Protein 2X6P (pdb70)

Sequence (87 aa):
EWEALEKKLAALESKLQACEKKLEALEHGEWEALEKKLAALESKLQACEKKLEALEHGEWEALEKKLAALESKLQACEKKLEALEHG

Radius of gyration: 14.01 Å; Cα contacts (8 Å, |Δi|>4): 30; chains: 3; bounding box: 40×33×25 Å

B-factor: mean 44.3, std 9.57, range [26.26, 80.71]

Secondary structure (DSSP, 8-state):
-HHHHHHHHHHHHHHHHHHHHHHHHHH--/-HHHHHHHHHHHHHHHHHHHHHHHHHHT-/-HHHHHHHHHHHHHHHHHHHHHHHHHHH-

Structure (mmCIF, N/CA/C/O backbone):
data_2X6P
#
_entry.id   2X6P
#
_cell.length_a   38.089
_cell.length_b   38.089
_cell.length_c   178.798
_cell.angle_alpha   90.00
_cell.angle_beta   90.00
_cell.angle_gamma   120.00
#
_symmetry.space_group_name_H-M   'P 61'
#
loop_
_entity.id
_entity.type
_entity.pdbx_description
1 polymer 'COIL SER L19C'
2 non-polymer 'ZINC ION'
3 water water
#
loop_
_atom_site.group_PDB
_atom_site.id
_atom_site.type_symbol
_atom_site.label_atom_id
_atom_site.label_alt_id
_atom_site.label_comp_id
_atom_site.label_asym_id
_atom_site.label_entity_id
_atom_site.label_seq_id
_atom_site.pdbx_PDB_ins_code
_atom_site.Cartn_x
_atom_site.Cartn_y
_atom_site.Cartn_z
_atom_site.occupancy
_atom_site.B_iso_or_equiv
_atom_site.auth_seq_id
_atom_site.auth_comp_id
_atom_site.auth_asym_id
_atom_site.auth_atom_id
_atom_site.pdbx_PDB_model_num
ATOM 4 N N . GLU A 1 2 ? 25.364 9.845 0.785 1.00 42.05 1 GLU A N 1
ATOM 5 C CA . GLU A 1 2 ? 24.639 9.695 -0.474 1.00 42.50 1 GLU A CA 1
ATOM 6 C C . GLU A 1 2 ? 23.550 8.676 -0.374 1.00 39.88 1 GLU A C 1
ATOM 7 O O . GLU A 1 2 ? 22.458 8.918 -0.861 1.00 39.54 1 GLU A O 1
ATOM 13 N N . TRP A 1 3 ? 23.836 7.528 0.210 1.00 38.42 2 TRP A N 1
ATOM 14 C CA . TRP A 1 3 ? 22.755 6.610 0.468 1.00 37.31 2 TRP A CA 1
ATOM 15 C C . TRP A 1 3 ? 21.559 7.248 1.163 1.00 35.59 2 TRP A C 1
ATOM 16 O O . TRP A 1 3 ? 20.471 7.144 0.651 1.00 34.46 2 TRP A O 1
ATOM 27 N N . GLU A 1 4 ? 21.769 7.913 2.297 1.00 33.62 3 GLU A N 1
ATOM 28 C CA . GLU A 1 4 ? 20.716 8.598 3.028 1.00 33.47 3 GLU A CA 1
ATOM 29 C C . GLU A 1 4 ? 20.094 9.839 2.385 1.00 34.05 3 GLU A C 1
ATOM 30 O O . GLU A 1 4 ? 18.925 10.132 2.66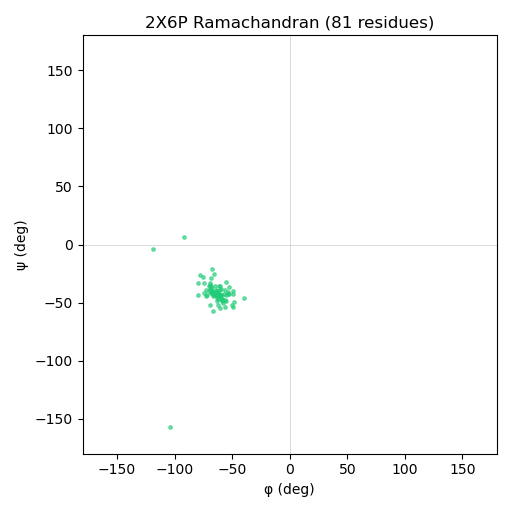9 1.00 34.62 3 GLU A O 1
ATOM 36 N N . ALA A 1 5 ? 20.854 10.569 1.556 1.00 34.10 4 ALA A N 1
ATOM 37 C CA . ALA A 1 5 ? 20.266 11.631 0.762 1.00 34.86 4 ALA A CA 1
ATOM 38 C C . ALA A 1 5 ? 19.299 11.035 -0.266 1.00 34.49 4 ALA A C 1
ATOM 39 O O . ALA A 1 5 ? 18.203 11.576 -0.444 1.00 36.75 4 ALA A O 1
ATOM 41 N N . LEU A 1 6 ? 19.660 9.913 -0.899 1.00 34.73 5 LEU A N 1
ATOM 42 C CA . LEU A 1 6 ? 18.770 9.195 -1.829 1.00 34.88 5 LEU A CA 1
ATOM 43 C C . LEU A 1 6 ? 17.517 8.746 -1.123 1.00 34.40 5 LEU A C 1
ATOM 44 O O . LEU A 1 6 ? 16.409 8.840 -1.666 1.00 35.50 5 LEU A O 1
ATOM 49 N N . GLU A 1 7 ? 17.678 8.224 0.081 1.00 30.87 6 GLU A N 1
ATOM 50 C CA . GLU A 1 7 ? 16.552 7.745 0.807 1.00 31.38 6 GLU A CA 1
ATOM 51 C C . GLU A 1 7 ? 15.594 8.897 1.151 1.00 32.00 6 GLU A C 1
ATOM 52 O O . GLU A 1 7 ? 14.374 8.693 1.172 1.00 32.85 6 GLU A O 1
ATOM 58 N N . LYS A 1 8 ? 16.123 10.086 1.448 1.00 31.25 7 LYS A N 1
ATOM 59 C CA . LYS A 1 8 ? 15.261 11.242 1.824 1.00 35.59 7 LYS A CA 1
ATOM 60 C C . LYS A 1 8 ? 14.553 11.857 0.613 1.00 36.74 7 LYS A C 1
ATOM 61 O O . LYS A 1 8 ? 13.529 12.480 0.721 1.00 38.05 7 LYS A O 1
ATOM 67 N N . LYS A 1 9 ? 15.169 11.721 -0.534 1.00 31.80 8 LYS A N 1
ATOM 68 C CA . LYS A 1 9 ? 14.593 12.168 -1.813 1.00 33.56 8 LYS A CA 1
ATOM 69 C C . LYS A 1 9 ? 13.448 11.284 -2.192 1.00 33.48 8 LYS A C 1
ATOM 70 O O . LYS A 1 9 ? 12.376 11.735 -2.690 1.00 34.01 8 LYS A O 1
ATOM 76 N N . LEU A 1 10 ? 13.652 10.012 -1.936 1.00 32.91 9 LEU A N 1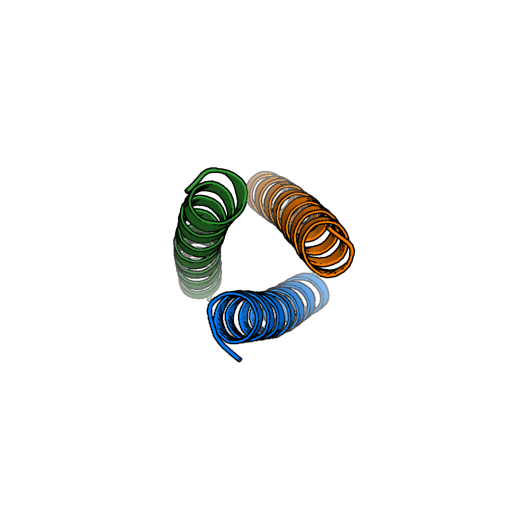
ATOM 77 C CA . LEU A 1 10 ? 12.611 9.100 -2.190 1.00 35.40 9 LEU A CA 1
ATOM 78 C C . LEU A 1 10 ? 11.461 9.382 -1.249 1.00 36.18 9 LEU A C 1
ATOM 79 O O . LEU A 1 10 ? 10.325 9.357 -1.678 1.00 38.02 9 LEU A O 1
ATOM 84 N N . ALA A 1 11 ? 11.683 9.659 0.037 1.00 35.70 10 ALA A N 1
ATOM 85 C CA . ALA A 1 11 ? 10.555 10.040 0.912 1.00 35.40 10 ALA A CA 1
ATOM 86 C C . ALA A 1 11 ? 9.804 11.319 0.485 1.00 35.30 10 ALA A C 1
ATOM 87 O O . ALA A 1 11 ? 8.591 11.385 0.604 1.00 36.32 10 ALA A O 1
ATOM 89 N N . ALA A 1 12 ? 10.533 12.366 0.137 1.00 36.07 11 ALA A N 1
ATOM 90 C CA . ALA A 1 12 ? 9.909 13.589 -0.370 1.00 38.00 11 ALA A CA 1
ATOM 91 C C . ALA A 1 12 ? 9.139 13.304 -1.708 1.00 37.86 11 ALA A C 1
ATOM 92 O O . ALA A 1 12 ? 8.034 13.740 -1.837 1.00 39.46 11 ALA A O 1
ATOM 94 N N . LEU A 1 13 ? 9.705 12.551 -2.657 1.00 37.57 12 LEU A N 1
ATOM 95 C CA . LEU A 1 13 ? 8.984 12.198 -3.858 1.00 37.31 12 LEU A CA 1
ATOM 96 C C . LEU A 1 13 ? 7.670 11.561 -3.473 1.00 38.00 12 LEU A C 1
ATOM 97 O O . LEU A 1 13 ? 6.636 11.874 -4.044 1.00 36.18 12 LEU A O 1
ATOM 102 N N . GLU A 1 14 ? 7.682 10.678 -2.481 1.00 37.56 13 GLU A N 1
ATOM 103 C CA . GLU A 1 14 ? 6.454 9.975 -2.076 1.00 39.82 13 GLU A CA 1
ATOM 104 C C . GLU A 1 14 ? 5.393 10.936 -1.522 1.00 39.10 13 GLU A C 1
ATOM 105 O O . GLU A 1 14 ? 4.201 10.826 -1.816 1.00 38.12 13 GLU A O 1
ATOM 111 N N . SER A 1 15 ? 5.857 11.911 -0.765 1.00 39.41 14 SER A N 1
ATOM 112 C CA . SER A 1 15 ? 5.000 12.911 -0.171 1.00 40.45 14 SER A CA 1
ATOM 113 C C . SER A 1 15 ? 4.467 13.935 -1.211 1.00 40.34 14 SER A C 1
ATOM 114 O O . SER A 1 15 ? 3.297 14.288 -1.172 1.00 41.19 14 SER A O 1
ATOM 117 N N . LYS A 1 16 ? 5.337 14.412 -2.086 1.00 39.31 15 LYS A N 1
ATOM 118 C CA . LYS A 1 16 ? 4.968 15.222 -3.242 1.00 40.38 15 LYS A CA 1
ATOM 119 C C . LYS A 1 16 ? 3.917 14.522 -4.127 1.00 40.63 15 LYS A C 1
ATOM 120 O O . LYS A 1 16 ? 2.878 15.108 -4.495 1.00 40.97 15 LYS A O 1
ATOM 126 N N . LEU A 1 17 ? 4.165 13.263 -4.450 1.00 38.59 16 LEU A N 1
ATOM 127 C CA . LEU A 1 17 ? 3.261 12.514 -5.294 1.00 38.45 16 LEU A CA 1
ATOM 128 C C . LEU A 1 17 ? 1.920 12.368 -4.604 1.00 39.52 16 LEU A C 1
ATOM 129 O O . LEU A 1 17 ? 0.861 12.491 -5.261 1.00 39.89 16 LEU A O 1
ATOM 134 N N . GLN A 1 18 ? 1.910 12.126 -3.298 1.00 39.66 17 GLN A N 1
ATOM 135 C CA . GLN A 1 18 ? 0.629 12.105 -2.584 1.00 41.56 17 GLN A CA 1
ATOM 136 C C . GLN A 1 18 ? -0.092 13.430 -2.627 1.00 40.50 17 GLN A C 1
ATOM 137 O O . GLN A 1 18 ? -1.301 13.395 -2.770 1.00 42.30 17 GLN A O 1
ATOM 143 N N . ALA A 1 19 ? 0.627 14.546 -2.479 1.00 38.89 18 ALA A N 1
ATOM 144 C CA . ALA A 1 19 ? 0.104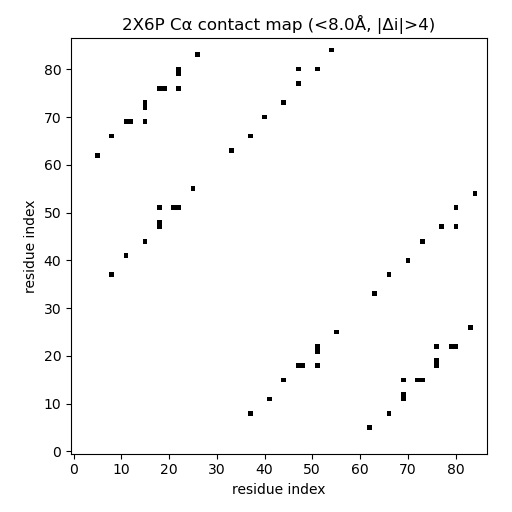 15.927 -2.639 1.00 40.82 18 ALA A CA 1
ATOM 145 C C . ALA A 1 19 ? -0.496 16.204 -4.040 1.00 42.71 18 ALA A C 1
ATOM 146 O O . ALA A 1 19 ? -1.573 16.794 -4.100 1.00 44.83 18 ALA A O 1
ATOM 148 N N . CYS A 1 20 ? 0.194 15.826 -5.133 1.00 43.55 19 CYS A N 1
ATOM 149 C CA . CYS A 1 20 ? -0.394 15.700 -6.494 1.00 45.51 19 CYS A CA 1
ATOM 150 C C . CYS A 1 20 ? -1.648 14.905 -6.613 1.00 43.76 19 CYS A C 1
ATOM 151 O O . CYS A 1 20 ? -2.614 15.380 -7.229 1.00 42.33 19 CYS A O 1
ATOM 154 N N . GLU A 1 21 ? -1.614 13.675 -6.084 1.00 44.25 20 GLU A N 1
ATOM 155 C CA . GLU A 1 21 ? -2.772 12.792 -6.056 1.00 46.57 20 GLU A CA 1
ATOM 156 C C . GLU A 1 21 ? -3.966 13.501 -5.435 1.00 47.38 20 GLU A C 1
ATOM 157 O O . GLU A 1 21 ? -5.095 13.309 -5.917 1.00 47.95 20 GLU A O 1
ATOM 163 N N . LYS A 1 22 ? -3.713 14.338 -4.422 1.00 47.67 21 LYS A N 1
ATOM 164 C CA . LYS A 1 22 ? -4.810 15.049 -3.699 1.00 48.81 21 LYS A CA 1
ATOM 165 C C . LYS A 1 22 ? -5.346 16.275 -4.434 1.00 46.90 21 LYS A C 1
ATOM 166 O O . LYS A 1 22 ? -6.506 16.477 -4.391 1.00 47.24 21 LYS A O 1
ATOM 172 N N . LYS A 1 23 ? -4.481 17.105 -5.004 1.00 46.58 22 LYS A N 1
ATOM 173 C CA . LYS A 1 23 ? -4.836 18.177 -5.942 1.00 46.55 22 LYS A CA 1
ATOM 174 C C . LYS A 1 23 ? -5.603 17.575 -7.097 1.00 45.46 22 LYS A C 1
ATOM 175 O O . LYS A 1 23 ? -6.657 17.994 -7.403 1.00 46.11 22 LYS A O 1
ATOM 181 N N . LEU A 1 24 ? -5.015 16.564 -7.728 1.00 44.26 23 LEU A N 1
ATOM 182 C CA . LEU A 1 24 ? -5.644 15.898 -8.862 1.00 43.57 23 LEU A CA 1
ATOM 183 C C . LEU A 1 24 ? -7.085 15.509 -8.548 1.00 45.63 23 LEU A C 1
ATOM 184 O O . LEU A 1 24 ? -7.977 15.670 -9.381 1.00 43.61 23 LEU A O 1
ATOM 189 N N . GLU A 1 25 ? -7.306 14.996 -7.342 1.00 46.10 24 GLU A N 1
ATOM 190 C CA . GLU A 1 25 ? -8.637 14.579 -6.919 1.00 47.39 24 GLU A CA 1
ATOM 191 C C . GLU A 1 25 ? -9.576 15.774 -6.783 1.00 47.73 24 GLU A C 1
ATOM 192 O O . GLU A 1 25 ? -10.630 15.822 -7.416 1.00 50.14 24 GLU A O 1
ATOM 198 N N . ALA A 1 26 ? -9.185 16.736 -5.954 1.00 48.39 25 ALA A N 1
ATOM 199 C CA . ALA A 1 26 ? -9.989 17.924 -5.731 1.00 50.47 25 ALA A CA 1
ATOM 200 C C . ALA A 1 26 ? -10.147 18.912 -6.958 1.00 51.33 25 ALA A C 1
ATOM 201 O O . ALA A 1 26 ? -11.076 19.710 -6.993 1.00 52.87 25 ALA A O 1
ATOM 203 N N . LEU A 1 27 ? -9.266 18.884 -7.949 1.00 50.76 26 LEU A N 1
ATOM 204 C CA . LEU A 1 27 ? -9.656 19.418 -9.236 1.00 51.52 26 LEU A CA 1
ATOM 205 C C . LEU A 1 27 ? -10.733 18.529 -9.874 1.00 51.07 26 LEU A C 1
ATOM 206 O O . LEU A 1 27 ? -11.683 19.045 -10.427 1.00 51.22 26 LEU A O 1
ATOM 211 N N . GLU A 1 28 ? -10.617 17.213 -9.806 1.00 49.58 27 GLU A N 1
ATOM 212 C CA . GLU A 1 28 ? -11.655 16.395 -10.366 1.00 50.38 27 GLU A CA 1
ATOM 213 C C . GLU A 1 28 ? -13.001 16.750 -9.765 1.00 52.23 27 GLU A C 1
ATOM 214 O O . GLU A 1 28 ? -13.985 16.695 -10.451 1.00 53.34 27 GLU A O 1
ATOM 220 N N . HIS A 1 29 ? -13.044 17.166 -8.509 1.00 54.68 28 HIS A N 1
ATOM 221 C CA . HIS A 1 29 ? -14.321 17.515 -7.783 1.00 56.68 28 HIS A CA 1
ATOM 222 C C . HIS A 1 29 ? -14.623 19.042 -7.586 1.00 58.95 28 HIS A C 1
ATOM 223 O O . HIS A 1 29 ? -14.114 19.922 -8.319 1.00 60.39 28 HIS A O 1
ATOM 230 N N . GLY A 1 30 ? -15.436 19.344 -6.577 1.00 61.05 29 GLY A N 1
ATOM 231 C CA . GLY A 1 30 ? -15.770 20.741 -6.203 1.00 63.80 29 GLY A CA 1
ATOM 232 C C . GLY A 1 30 ? -17.048 21.298 -6.881 1.00 64.99 29 GLY A 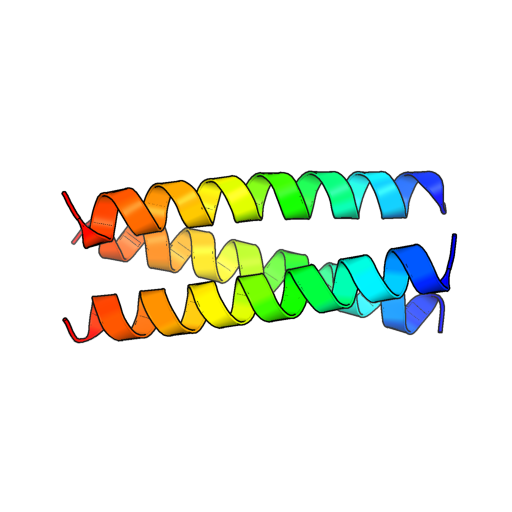C 1
ATOM 233 O O . GLY A 1 30 ? -18.019 21.696 -6.209 1.00 65.89 29 GLY A O 1
ATOM 237 N N . GLU B 1 2 ? 24.306 -0.390 -10.801 1.00 59.23 1 GLU B N 1
ATOM 238 C CA . GLU B 1 2 ? 22.924 -0.083 -10.393 1.00 56.64 1 GLU B CA 1
ATOM 239 C C . GLU B 1 2 ? 22.754 1.370 -9.857 1.00 53.68 1 GLU B C 1
ATOM 240 O O . GLU B 1 2 ? 21.657 1.923 -9.990 1.00 52.49 1 GLU B O 1
ATOM 246 N N . TRP B 1 3 ? 23.831 1.979 -9.318 1.00 51.70 2 TRP B N 1
ATOM 247 C CA . TRP B 1 3 ? 23.725 3.216 -8.538 1.00 50.06 2 TRP B CA 1
ATOM 248 C C . TRP B 1 3 ? 23.340 4.406 -9.366 1.00 49.12 2 TRP B C 1
ATOM 249 O O . TRP B 1 3 ? 22.440 5.127 -8.993 1.00 47.64 2 TRP B O 1
ATOM 260 N N . GLU B 1 4 ? 24.066 4.642 -10.456 1.00 49.29 3 GLU B N 1
ATOM 261 C CA . GLU B 1 4 ? 23.853 5.807 -11.272 1.00 50.02 3 GLU B CA 1
ATOM 262 C C . GLU B 1 4 ? 22.635 5.564 -12.142 1.00 48.82 3 GLU B C 1
ATOM 263 O O . GLU B 1 4 ? 21.979 6.526 -12.524 1.00 49.61 3 GLU B O 1
ATOM 269 N N . ALA B 1 5 ? 22.327 4.294 -12.441 1.00 47.57 4 ALA B N 1
ATOM 270 C CA . ALA B 1 5 ? 21.081 3.922 -13.098 1.00 47.50 4 ALA B CA 1
ATOM 271 C C . ALA B 1 5 ? 19.861 4.327 -12.240 1.00 45.75 4 ALA B C 1
ATOM 272 O O . ALA B 1 5 ? 18.925 5.040 -12.719 1.00 44.16 4 ALA B O 1
ATOM 274 N N . LEU B 1 6 ? 19.861 3.869 -10.985 1.00 44.56 5 LEU B N 1
ATOM 275 C CA . LEU B 1 6 ? 18.836 4.300 -10.046 1.00 43.66 5 LEU B CA 1
ATOM 276 C C . LEU B 1 6 ? 18.779 5.851 -9.876 1.00 42.76 5 LEU B C 1
ATOM 277 O O . LEU B 1 6 ? 17.670 6.403 -9.912 1.00 43.97 5 LEU B O 1
ATOM 282 N N . GLU B 1 7 ? 19.926 6.544 -9.768 1.00 41.60 6 GLU B N 1
ATOM 283 C CA . GLU B 1 7 ? 19.954 8.001 -9.684 1.00 41.03 6 GLU B CA 1
ATOM 284 C C . GLU B 1 7 ? 19.331 8.661 -10.909 1.00 40.62 6 GLU B C 1
ATOM 285 O O . GLU B 1 7 ? 18.600 9.668 -10.781 1.00 39.63 6 GLU B O 1
ATOM 291 N N . LYS B 1 8 ? 19.582 8.076 -12.072 1.00 41.33 7 LYS B N 1
ATOM 292 C CA . LYS B 1 8 ? 19.054 8.587 -13.334 1.00 42.86 7 LYS B CA 1
ATOM 293 C C . LYS B 1 8 ? 17.520 8.395 -13.307 1.00 40.76 7 LYS B C 1
ATOM 294 O O . LYS B 1 8 ? 16.774 9.258 -13.722 1.00 40.19 7 LYS B O 1
ATOM 300 N N . LYS B 1 9 ? 17.093 7.248 -12.784 1.00 39.33 8 LYS B N 1
ATOM 301 C CA . LYS B 1 9 ? 15.706 6.871 -12.692 1.00 39.74 8 LYS B CA 1
ATOM 302 C C . LYS B 1 9 ? 14.986 7.777 -11.705 1.00 37.37 8 LYS B C 1
ATOM 303 O O . LYS B 1 9 ? 13.906 8.231 -12.028 1.00 37.42 8 LYS B O 1
ATOM 309 N N . LEU B 1 10 ? 15.613 8.114 -10.569 1.00 36.62 9 LEU B N 1
ATOM 310 C CA . LEU B 1 10 ? 15.072 9.116 -9.627 1.00 35.82 9 LEU B CA 1
ATOM 311 C C . LEU B 1 10 ? 14.963 10.507 -10.225 1.00 35.42 9 LEU B C 1
ATOM 312 O O . LEU B 1 10 ? 13.923 11.145 -10.076 1.00 34.97 9 LEU B O 1
ATOM 317 N N . ALA B 1 11 ? 16.037 10.991 -10.869 1.00 36.29 10 ALA B N 1
ATOM 318 C CA . ALA B 1 11 ? 15.980 12.241 -11.653 1.00 37.00 10 ALA B CA 1
ATOM 319 C C . ALA B 1 11 ? 14.852 12.294 -12.699 1.00 36.07 10 ALA B C 1
ATOM 320 O O . ALA B 1 11 ? 14.231 13.336 -12.781 1.00 37.76 10 ALA B O 1
ATOM 322 N N . ALA B 1 12 ? 14.596 11.220 -13.458 1.00 34.77 11 ALA B N 1
ATOM 323 C CA . ALA B 1 12 ? 13.504 11.210 -14.446 1.00 36.11 11 ALA B CA 1
ATOM 324 C C . ALA B 1 12 ? 12.143 11.290 -13.738 1.00 35.11 11 ALA B C 1
ATOM 325 O O . ALA B 1 12 ? 11.313 12.092 -14.136 1.00 37.16 11 ALA B O 1
ATOM 327 N N . LEU B 1 13 ? 11.954 10.570 -12.655 1.00 33.75 12 LEU B N 1
ATOM 328 C CA . LEU B 1 13 ? 10.714 10.680 -11.946 1.00 34.64 12 LEU B CA 1
ATOM 329 C C . LEU B 1 13 ? 10.450 12.022 -11.399 1.00 34.64 12 LEU B C 1
ATOM 330 O O . LEU B 1 13 ? 9.322 12.471 -11.485 1.00 33.68 12 LEU B O 1
ATOM 335 N N . GLU B 1 14 ? 11.453 12.611 -10.734 1.00 33.97 13 GLU B N 1
ATOM 336 C CA . GLU B 1 14 ? 11.393 13.966 -10.233 1.00 35.55 13 GLU B CA 1
ATOM 337 C C . GLU B 1 14 ? 11.012 15.014 -11.310 1.00 35.34 13 GLU B C 1
ATOM 338 O O . GLU B 1 14 ? 10.197 15.895 -11.066 1.00 34.87 13 GLU B O 1
ATOM 344 N N . SER B 1 15 ? 11.520 14.907 -12.523 1.00 35.57 14 SER B N 1
ATOM 345 C CA . SER B 1 15 ? 11.128 15.872 -13.478 1.00 37.22 14 SER B CA 1
ATOM 346 C C . SER B 1 15 ? 9.757 15.535 -14.052 1.00 36.55 14 SER B C 1
ATOM 347 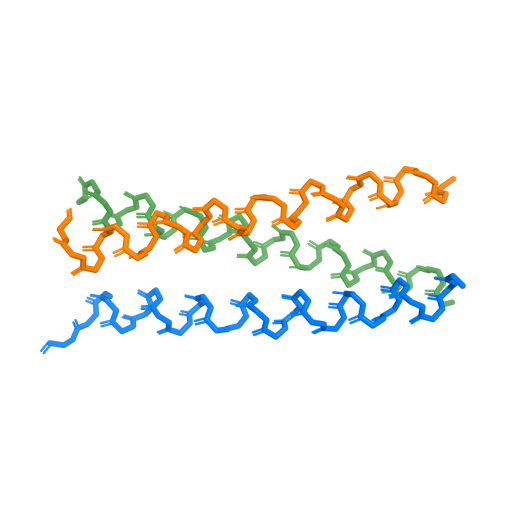O O . SER B 1 15 ? 9.017 16.451 -14.319 1.00 38.02 14 SER B O 1
ATOM 350 N N . LYS B 1 16 ? 9.400 14.251 -14.198 1.00 35.82 15 LYS B N 1
ATOM 351 C CA . LYS B 1 16 ? 8.020 13.868 -14.597 1.00 35.97 15 LYS B CA 1
ATOM 352 C C . LYS B 1 16 ? 7.008 14.359 -13.567 1.00 35.80 15 LYS B C 1
ATOM 353 O O . LYS B 1 16 ? 5.950 14.894 -13.883 1.00 36.63 15 LYS B O 1
ATOM 359 N N . LEU B 1 17 ? 7.359 14.277 -12.314 1.00 34.00 16 LEU B N 1
ATOM 360 C CA . LEU B 1 17 ? 6.453 14.747 -11.291 1.00 34.50 16 LEU B CA 1
ATOM 361 C C . LEU B 1 17 ? 6.309 16.253 -11.334 1.00 33.39 16 LEU B C 1
ATOM 362 O O . LEU B 1 17 ? 5.264 16.770 -11.084 1.00 31.95 16 LEU B O 1
ATOM 367 N N . GLN B 1 18 ? 7.401 16.937 -11.622 1.00 35.64 17 GLN B N 1
ATOM 368 C CA . GLN B 1 18 ? 7.456 18.385 -11.730 1.00 37.61 17 GLN B CA 1
ATOM 369 C C . GLN B 1 18 ? 6.543 18.848 -12.896 1.00 37.15 17 GLN B C 1
ATOM 370 O O . GLN B 1 18 ? 5.767 19.812 -12.783 1.00 38.19 17 GLN B O 1
ATOM 376 N N . ALA B 1 19 ? 6.643 18.128 -14.000 1.00 35.23 18 ALA B N 1
ATOM 377 C CA . ALA B 1 19 ? 5.799 18.376 -15.166 1.00 37.42 18 ALA B CA 1
ATOM 378 C C . ALA B 1 19 ? 4.347 18.220 -14.736 1.00 36.96 18 ALA B C 1
ATOM 379 O O . ALA B 1 19 ? 3.539 19.102 -14.997 1.00 35.47 18 ALA B O 1
ATOM 381 N N . CYS B 1 20 ? 4.043 17.132 -13.994 1.00 36.21 19 CYS B N 1
ATOM 382 C CA . CYS B 1 20 ? 2.718 16.819 -13.597 1.00 37.71 19 CYS B CA 1
ATOM 383 C C . CYS B 1 20 ? 2.200 17.952 -12.745 1.00 36.79 19 CYS B C 1
ATOM 384 O O . CYS B 1 20 ? 1.085 18.392 -12.933 1.00 37.58 19 CYS B O 1
ATOM 387 N N . GLU B 1 21 ? 3.016 18.469 -11.824 1.00 36.49 20 GLU B N 1
ATOM 388 C CA . GLU B 1 21 ? 2.591 19.532 -10.888 1.00 37.49 20 GLU B CA 1
ATOM 389 C C . GLU B 1 21 ? 2.407 20.851 -11.630 1.00 37.15 20 GLU B C 1
ATOM 390 O O . GLU B 1 21 ? 1.542 21.632 -11.269 1.00 37.68 20 GLU B O 1
ATOM 396 N N . LYS B 1 22 ? 3.240 21.112 -12.620 1.00 35.72 21 LYS B N 1
ATOM 397 C CA . LYS B 1 22 ? 3.050 22.274 -13.472 1.00 39.34 21 LYS B CA 1
ATOM 398 C C . LYS B 1 22 ? 1.777 22.209 -14.370 1.00 38.74 21 LYS B C 1
ATOM 399 O O . LYS B 1 22 ? 1.072 23.242 -14.540 1.00 41.57 21 LYS B O 1
ATOM 405 N N . LYS B 1 23 ? 1.473 21.027 -14.912 1.00 35.13 22 LYS B N 1
ATOM 406 C CA . LYS B 1 23 ? 0.292 20.867 -15.742 1.00 35.36 22 LYS B CA 1
ATOM 407 C C . LYS B 1 23 ? -0.907 20.906 -14.825 1.00 35.78 22 LYS B C 1
ATOM 408 O O . LYS B 1 23 ? -1.870 21.535 -15.216 1.00 37.20 22 LYS B O 1
ATOM 414 N N . LEU B 1 24 ? -0.890 20.306 -13.613 1.00 35.45 23 LEU B N 1
ATOM 415 C CA . LEU B 1 24 ? -2.047 20.439 -12.682 1.00 36.89 23 LEU B CA 1
ATOM 416 C C . LEU B 1 24 ? -2.339 21.900 -12.301 1.00 38.13 23 LEU B C 1
ATOM 417 O O . LEU B 1 24 ? -3.471 22.301 -12.255 1.00 39.37 23 LEU B O 1
ATOM 422 N N . GLU B 1 25 ? -1.308 22.679 -12.006 1.00 38.89 24 GLU B N 1
ATOM 423 C CA . GLU B 1 25 ? -1.458 24.087 -11.669 1.00 41.19 24 GLU B CA 1
ATOM 424 C C . GLU B 1 25 ? -2.060 24.864 -12.858 1.00 42.01 24 GLU B C 1
ATOM 425 O O . GLU B 1 25 ? -2.945 25.700 -12.629 1.00 44.81 24 GLU B O 1
ATOM 431 N N . ALA B 1 26 ? -1.596 24.610 -14.092 1.00 40.89 25 ALA B N 1
ATOM 432 C CA . ALA B 1 26 ? -2.212 25.163 -15.340 1.00 42.06 25 ALA B CA 1
ATOM 433 C C . ALA B 1 26 ? -3.655 24.824 -15.488 1.00 43.30 25 ALA B C 1
ATOM 434 O O . ALA B 1 26 ? -4.458 25.726 -15.781 1.00 45.79 25 ALA B O 1
ATOM 436 N N . LEU B 1 27 ? -3.994 23.534 -15.284 1.00 42.59 26 LEU B N 1
ATOM 437 C CA . LEU B 1 27 ? -5.365 23.084 -15.304 1.00 44.15 26 LEU B CA 1
ATOM 438 C C . LEU B 1 27 ? -6.163 23.870 -14.236 1.00 47.35 26 LEU B C 1
ATOM 439 O O . LEU B 1 27 ? -7.197 24.457 -14.554 1.00 49.47 26 LEU B O 1
ATOM 444 N N . GLU B 1 28 ? -5.680 23.943 -12.999 1.00 48.61 27 GLU B N 1
ATOM 445 C CA . GLU B 1 28 ? -6.262 24.858 -11.966 1.00 52.76 27 GLU B CA 1
ATOM 446 C C . GLU B 1 28 ? -6.689 26.256 -12.483 1.00 54.79 27 GLU B C 1
ATOM 447 O O . GLU B 1 28 ? -7.801 26.712 -12.169 1.00 56.82 27 GLU B O 1
ATOM 453 N N . HIS B 1 29 ? -5.826 26.917 -13.273 1.00 55.89 28 HIS B N 1
ATOM 454 C CA . HIS B 1 29 ? -6.066 28.292 -13.768 1.00 58.48 28 HIS B CA 1
ATOM 455 C C . HIS B 1 29 ? -6.748 28.254 -15.112 1.00 60.43 28 HIS B C 1
ATOM 456 O O . HIS B 1 29 ? -6.926 29.303 -15.723 1.00 62.85 28 HIS B O 1
ATOM 463 N N . GLY B 1 30 ? -7.136 27.058 -15.566 1.00 61.04 29 GLY B N 1
ATOM 464 C CA . GLY B 1 30 ? -7.683 26.811 -16.912 1.00 62.60 29 GLY B CA 1
ATOM 465 C C . GLY B 1 30 ? -6.581 26.141 -17.731 1.00 63.03 29 GLY B C 1
ATOM 466 O O . GLY B 1 30 ? -6.851 25.421 -18.692 1.00 65.50 29 GLY B O 1
ATOM 470 N N . GLU C 1 2 ? 18.434 -3.958 1.670 1.00 43.97 1 GLU C N 1
ATOM 471 C CA . GLU C 1 2 ? 17.736 -2.677 1.610 1.00 40.60 1 GLU C CA 1
ATOM 472 C C . GLU C 1 2 ? 17.685 -2.208 0.174 1.00 40.00 1 GLU C C 1
ATOM 473 O O . GLU C 1 2 ? 16.718 -1.609 -0.211 1.00 39.60 1 GLU C O 1
ATOM 479 N N . TRP C 1 3 ? 18.719 -2.452 -0.603 1.00 40.17 2 TRP C N 1
ATOM 480 C CA . TRP C 1 3 ? 18.719 -2.068 -1.969 1.00 43.49 2 TRP C CA 1
ATOM 481 C C . TRP C 1 3 ? 17.412 -2.507 -2.636 1.00 43.61 2 TRP C C 1
ATOM 482 O O . TRP C 1 3 ? 16.724 -1.699 -3.199 1.00 42.32 2 TRP C O 1
ATOM 493 N N . GLU C 1 4 ? 17.024 -3.751 -2.467 1.00 43.89 3 GLU C N 1
ATOM 494 C CA . GLU C 1 4 ? 15.823 -4.268 -3.127 1.00 46.47 3 GLU C CA 1
ATOM 495 C C . GLU C 1 4 ? 14.538 -3.628 -2.639 1.00 43.82 3 GLU C C 1
ATOM 496 O O . GLU C 1 4 ? 13.516 -3.625 -3.321 1.00 44.05 3 GLU C O 1
ATOM 502 N N . ALA C 1 5 ? 14.584 -3.140 -1.416 1.00 42.33 4 ALA C N 1
ATOM 503 C CA . ALA C 1 5 ? 13.451 -2.433 -0.857 1.00 40.45 4 ALA C CA 1
ATOM 504 C C . ALA C 1 5 ? 13.347 -1.039 -1.468 1.00 37.48 4 ALA C C 1
ATOM 505 O O . ALA C 1 5 ? 12.240 -0.620 -1.722 1.00 38.83 4 ALA C O 1
ATOM 507 N N . LEU C 1 6 ? 14.466 -0.331 -1.648 1.00 35.33 5 LEU C N 1
ATOM 508 C CA . LEU C 1 6 ? 14.520 0.933 -2.326 1.00 36.05 5 LEU C CA 1
ATOM 509 C C . LEU C 1 6 ? 14.034 0.838 -3.759 1.00 36.86 5 LEU C C 1
ATOM 510 O O . LEU C 1 6 ? 13.397 1.747 -4.237 1.00 37.25 5 LEU C O 1
ATOM 515 N N . GLU C 1 7 ? 14.443 -0.190 -4.481 1.00 35.73 6 GLU C N 1
ATOM 516 C CA . GLU C 1 7 ? 13.975 -0.384 -5.808 1.00 37.40 6 GLU C CA 1
ATOM 517 C C . GLU C 1 7 ? 12.512 -0.678 -5.861 1.00 37.33 6 GLU C C 1
ATOM 518 O O . GLU C 1 7 ? 11.854 -0.141 -6.691 1.00 38.43 6 GLU C O 1
ATOM 524 N N . LYS C 1 8 ? 11.978 -1.517 -4.996 1.00 38.84 7 LYS C N 1
ATOM 525 C CA . LYS C 1 8 ? 10.546 -1.705 -5.015 1.00 40.59 7 LYS C CA 1
ATOM 526 C C . LYS C 1 8 ? 9.741 -0.427 -4.738 1.00 38.76 7 LYS C C 1
ATOM 527 O O . LY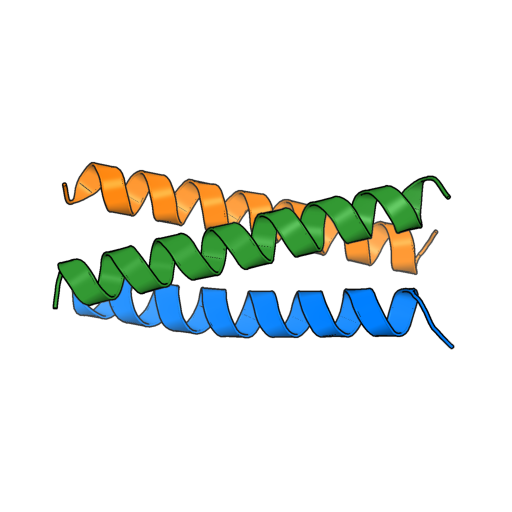S C 1 8 ? 8.658 -0.259 -5.305 1.00 39.35 7 LYS C O 1
ATOM 533 N N . LYS C 1 9 ? 10.250 0.442 -3.855 1.00 37.26 8 LYS C N 1
ATOM 534 C CA . LYS C 1 9 ? 9.613 1.686 -3.518 1.00 35.67 8 LYS C CA 1
ATOM 535 C C . LYS C 1 9 ? 9.666 2.552 -4.737 1.00 34.75 8 LYS C C 1
ATOM 536 O O . LYS C 1 9 ? 8.698 3.203 -4.968 1.00 36.15 8 LYS C O 1
ATOM 542 N N . LEU C 1 10 ? 10.780 2.593 -5.483 1.00 34.73 9 LEU C N 1
ATOM 543 C CA . LEU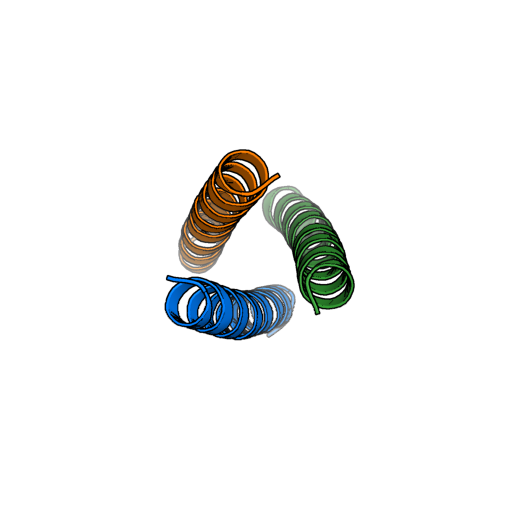 C 1 10 ? 10.920 3.386 -6.714 1.00 36.19 9 LEU C CA 1
ATOM 544 C C . LEU C 1 10 ? 9.909 2.887 -7.785 1.00 36.88 9 LEU C C 1
ATOM 545 O O . LEU C 1 10 ? 9.282 3.712 -8.444 1.00 36.25 9 LEU C O 1
ATOM 550 N N . ALA C 1 11 ? 9.753 1.561 -7.936 1.00 37.09 10 ALA C N 1
ATOM 551 C CA . ALA C 1 11 ? 8.775 0.967 -8.856 1.00 39.83 10 ALA C CA 1
ATOM 552 C C . ALA C 1 11 ? 7.346 1.390 -8.564 1.00 39.03 10 ALA C C 1
ATOM 553 O O . ALA C 1 11 ? 6.628 1.772 -9.472 1.00 37.76 10 ALA C O 1
ATOM 555 N N . ALA C 1 12 ? 6.955 1.289 -7.291 1.00 38.18 11 ALA C N 1
ATOM 556 C CA . ALA C 1 12 ? 5.669 1.728 -6.780 1.00 38.08 11 ALA C CA 1
ATOM 557 C C . ALA C 1 12 ? 5.443 3.226 -7.017 1.00 36.06 11 ALA C C 1
ATOM 558 O O . ALA C 1 12 ? 4.356 3.584 -7.419 1.00 36.17 11 ALA C O 1
ATOM 560 N N . LEU C 1 13 ? 6.419 4.078 -6.701 1.00 34.89 12 LEU C N 1
ATOM 561 C CA . LEU C 1 13 ? 6.308 5.512 -7.017 1.00 36.09 12 LEU C CA 1
ATOM 562 C C . LEU C 1 13 ? 6.051 5.721 -8.493 1.00 35.33 12 LEU C C 1
ATOM 563 O O . LEU C 1 13 ? 5.286 6.553 -8.885 1.00 35.60 12 LEU C O 1
ATOM 568 N N . GLU C 1 14 ? 6.740 5.001 -9.323 1.00 34.68 13 GLU C N 1
ATOM 569 C CA . GLU C 1 14 ? 6.578 5.207 -10.731 1.00 35.68 13 GLU C CA 1
ATOM 570 C C . GLU C 1 14 ? 5.197 4.745 -11.278 1.00 37.10 13 GLU C C 1
ATOM 571 O O . GLU C 1 14 ? 4.701 5.289 -12.269 1.00 36.30 13 GLU C O 1
ATOM 577 N N . SER C 1 15 ? 4.632 3.694 -10.709 1.00 36.72 14 SER C N 1
ATOM 578 C CA . SER C 1 15 ? 3.292 3.251 -10.975 1.00 39.54 14 SER C CA 1
ATOM 579 C C . SER C 1 15 ? 2.264 4.244 -10.560 1.00 38.62 14 SER C C 1
ATOM 580 O O . SER C 1 15 ? 1.279 4.426 -11.291 1.00 39.37 14 SER C O 1
ATOM 583 N N . LYS C 1 16 ? 2.433 4.848 -9.372 1.00 37.19 15 LYS C N 1
ATOM 584 C CA . LYS C 1 16 ? 1.487 5.853 -8.927 1.00 37.24 15 LYS C CA 1
ATOM 585 C C . LYS C 1 16 ? 1.649 7.084 -9.816 1.00 35.51 15 LYS C C 1
ATOM 586 O O . LYS C 1 16 ? 0.679 7.692 -10.168 1.00 35.14 15 LYS C O 1
ATOM 592 N N . LEU C 1 17 ? 2.865 7.435 -10.210 1.00 33.37 16 LEU C N 1
ATOM 593 C CA . LEU C 1 17 ? 3.018 8.596 -11.101 1.00 33.43 16 LEU C CA 1
ATOM 594 C C . LEU C 1 17 ? 2.297 8.383 -12.483 1.00 33.09 16 LEU C C 1
ATOM 595 O O . LEU C 1 17 ? 1.517 9.220 -12.896 1.00 32.58 16 LEU C O 1
ATOM 600 N N . GLN C 1 18 ? 2.569 7.267 -13.165 1.00 33.56 17 GLN C N 1
ATOM 601 C CA . GLN C 1 18 ? 1.910 6.847 -14.371 1.00 36.28 17 GLN C CA 1
ATOM 602 C C . GLN C 1 18 ? 0.430 6.908 -14.188 1.00 36.58 17 GLN C C 1
ATOM 603 O O . GLN C 1 18 ? -0.262 7.371 -15.067 1.00 37.68 17 GLN C O 1
ATOM 609 N N . ALA C 1 19 ? -0.076 6.518 -13.027 1.00 37.21 18 ALA C N 1
ATOM 610 C CA . ALA C 1 19 ? -1.511 6.589 -12.781 1.00 38.39 18 ALA C CA 1
ATOM 611 C C . ALA C 1 19 ? -2.025 8.036 -12.596 1.00 37.46 18 ALA C C 1
ATOM 612 O O . ALA C 1 19 ? -3.071 8.386 -13.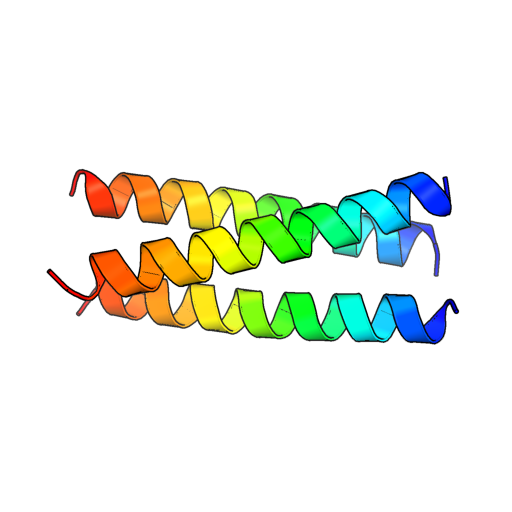166 1.00 37.08 18 ALA C O 1
ATOM 614 N N . CYS C 1 20 ? -1.309 8.870 -11.836 1.00 35.94 19 CYS C N 1
ATOM 615 C CA . CYS C 1 20 ? -1.612 10.281 -11.754 1.00 37.46 19 CYS C CA 1
ATOM 616 C C . CYS C 1 20 ? -1.465 10.953 -13.175 1.00 34.06 19 CYS C C 1
ATOM 617 O O . CYS C 1 20 ? -2.262 11.800 -13.561 1.00 34.22 19 CYS C O 1
ATOM 620 N N . GLU C 1 21 ? -0.520 10.538 -13.994 1.00 31.91 20 GLU C N 1
ATOM 621 C CA . GLU C 1 21 ? -0.410 11.133 -15.321 1.00 31.81 20 GLU C CA 1
ATOM 622 C C . GLU C 1 21 ? -1.616 10.811 -16.228 1.00 33.17 20 GLU C C 1
ATOM 623 O O . GLU C 1 21 ? -2.106 11.704 -16.925 1.00 33.02 20 GLU C O 1
ATOM 629 N N . LYS C 1 22 ? -2.060 9.554 -16.230 1.00 34.53 21 LYS C N 1
ATOM 630 C CA . LYS C 1 22 ? -3.264 9.105 -16.959 1.00 36.87 21 LYS C CA 1
ATOM 631 C C . LYS C 1 22 ? -4.517 9.799 -16.454 1.00 35.97 21 LYS C C 1
ATOM 632 O O . LYS C 1 22 ? -5.312 10.223 -17.279 1.00 38.27 21 LYS C O 1
ATOM 638 N N . LYS C 1 23 ? -4.694 9.960 -15.141 1.00 34.83 22 LYS C N 1
ATOM 639 C CA . LYS C 1 23 ? -5.816 10.759 -14.633 1.00 34.61 22 LYS C CA 1
ATOM 640 C C . LYS C 1 23 ? -5.781 12.235 -15.037 1.00 32.43 22 LYS C C 1
ATOM 641 O O . LYS C 1 23 ? -6.814 12.827 -15.320 1.00 33.49 22 LYS C O 1
ATOM 647 N N . LEU C 1 24 ? -4.608 12.833 -15.034 1.00 30.11 23 LEU C N 1
ATOM 648 C CA . LEU C 1 24 ? -4.455 14.193 -15.471 1.00 30.69 23 LEU C CA 1
ATOM 649 C C . LEU C 1 24 ? -4.805 14.369 -16.960 1.00 29.39 23 LEU C C 1
ATOM 650 O O . LEU C 1 24 ? -5.537 15.260 -17.256 1.00 29.25 23 LEU C O 1
ATOM 655 N N . GLU C 1 25 ? -4.341 13.515 -17.869 1.00 27.82 24 GLU C N 1
ATOM 656 C CA . GLU C 1 25 ? -4.757 13.577 -19.250 1.00 29.30 24 GLU C CA 1
ATOM 657 C C . GLU C 1 25 ? -6.283 13.475 -19.387 1.00 31.33 24 GLU C C 1
ATOM 658 O O . GLU C 1 25 ? -6.870 14.174 -20.234 1.00 32.70 24 GLU C O 1
ATOM 664 N N . ALA C 1 26 ? -6.935 12.630 -18.598 1.00 32.52 25 ALA C N 1
ATOM 665 C CA . ALA C 1 26 ? -8.393 12.431 -18.725 1.00 35.39 25 ALA C CA 1
ATOM 666 C C . ALA C 1 26 ? -9.075 13.694 -18.283 1.00 35.76 25 ALA C C 1
ATOM 667 O O . ALA C 1 26 ? -10.081 14.043 -18.862 1.00 36.65 25 ALA C O 1
ATOM 669 N N . LEU C 1 27 ? -8.526 14.385 -17.271 1.00 35.44 26 LEU C N 1
ATOM 670 C CA . LEU C 1 27 ? -9.128 15.642 -16.832 1.00 37.30 26 LEU C CA 1
ATOM 671 C C . LEU C 1 27 ? -8.859 16.769 -17.781 1.00 36.72 26 LEU C C 1
ATOM 672 O O . LEU C 1 27 ? -9.699 17.623 -17.873 1.00 39.01 26 LEU C O 1
ATOM 677 N N . GLU C 1 28 ? -7.700 16.797 -18.445 1.00 34.81 27 GLU C N 1
ATOM 678 C CA . GLU C 1 28 ? -7.402 17.871 -19.367 1.00 33.84 27 GLU C CA 1
ATOM 679 C C . GLU C 1 28 ? -8.277 17.794 -20.576 1.00 33.15 27 GLU C C 1
ATOM 680 O O . GLU C 1 28 ? -8.644 18.790 -21.083 1.00 35.55 27 GLU C O 1
ATOM 686 N N . HIS C 1 29 ? -8.620 16.606 -21.027 1.00 32.71 28 HIS C N 1
ATOM 687 C CA . HIS C 1 29 ? -9.129 16.383 -22.347 1.00 33.63 28 HIS C CA 1
ATOM 688 C C . HIS C 1 29 ? -10.552 15.793 -22.399 1.00 36.65 28 HIS C C 1
ATOM 689 O O . HIS C 1 29 ? -11.096 15.599 -23.461 1.00 37.28 28 HIS C O 1
ATOM 696 N N . GLY C 1 30 ? -11.118 15.485 -21.256 1.00 39.31 29 GLY C N 1
ATOM 697 C CA . GLY C 1 30 ? -12.495 14.987 -21.125 1.00 46.34 29 GLY C CA 1
ATOM 698 C C . GLY C 1 30 ? -12.565 13.510 -21.438 1.00 50.86 29 GLY C C 1
ATOM 699 O O . GLY C 1 30 ? -11.514 12.889 -21.702 1.00 52.96 29 GLY C O 1
#

Solvent-accessible surface area: 5902 Å² total; per-residue (Å²): 143,96,120,57,6,35,139,108,3,56,46,11,57,70,104,4,75,50,4,63,147,71,2,62,70,55,75,123,127,143,73,106,67,11,53,142,98,5,56,43,13,83,62,108,7,87,42,2,61,138,105,0,68,58,46,87,139,88,135,51,116,52,8,50,151,108,2,46,43,5,66,69,93,7,97,59,6,58,145,74,3,77,57,56,61,138,98

Foldseek 3Di:
DVVVVVVVVVVVVVVVVVVVVVVVVVVDD/DVVVVVVVVVVVVVVVVVVVVVVVVVVVD/DVVVVVVVVVVVVVVVVVVVVVVVVVVPD